Protein AF-A0AAD7R5P3-F1 (afdb_monomer)

InterPro domains:
  IPR003006 Immunoglobulin/major histoc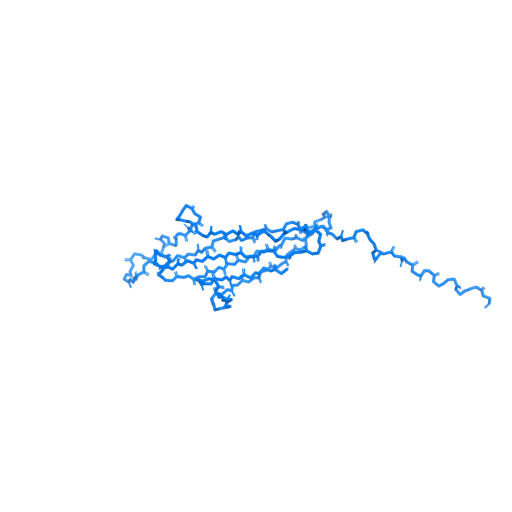ompatibility complex, conserved site [PS00290] (43-49)
  IPR003597 Immunoglobulin C1-set [PF07654] (2-52)
  IPR003597 Immunoglobulin C1-set [SM00407] (2-55)
  IPR007110 Immunoglobulin-like domain [PS50835] (1-57)
  IPR013783 Immunoglobulin-like fold [G3DSA:2.60.40.10] (1-78)
  IPR036179 Immunoglobulin-like domain superfamily [SSF48726] (2-59)
  IPR050208 Antigen-presenting and immune regulatory MHC class I-related [PTHR16675] (1-83)

Sequence (104 aa):
MVTWQKKGEDHYNDVEQETVPNEDRTFQTTSRLTVKDWQTEDYTCIVEHKSLEEDIVKRVIEQEIRRNQDIETRGPSMGVIIGCVSLIKPVEGDVTPHISHLGL

Organism: NCBI:txid143900

Solvent-accessible surface area (backbone atoms only — not comparable to full-atom values): 6623 Å² total; per-residue (Å²): 89,79,46,38,23,50,75,85,38,87,47,72,78,60,57,50,77,48,75,46,81,45,96,86,62,30,36,42,36,41,39,34,43,57,40,60,65,61,93,85,48,54,42,34,39,39,39,46,53,96,90,50,96,64,69,50,76,44,70,71,50,78,91,57,48,46,62,66,83,84,68,96,71,88,74,79,68,51,33,39,36,66,50,61,73,48,83,44,72,69,74,92,76,85,76,74,79,80,75,74,78,86,81,130

Foldseek 3Di:
DKFKDKVNHTDDPQKDKDWDADPVRWIKIWIKHKDQPVVVIKMWIWADDPPDPDIDIGTDDPVQWDWPPPDPDDDGTITMRTTDIDTDHDPPPPPPPPPPPPDD

Radius of gyration: 19.26 Å; Cα contacts (8 Å, |Δi|>4): 177; chains: 1; bounding box: 31×21×77 Å

Structure (mmCIF, N/CA/C/O backbone):
data_AF-A0AAD7R5P3-F1
#
_entry.id   AF-A0AAD7R5P3-F1
#
loop_
_atom_site.group_PDB
_atom_site.id
_atom_site.type_symbol
_atom_site.label_atom_id
_atom_site.label_alt_id
_atom_site.label_comp_id
_atom_site.label_asym_id
_atom_site.label_entity_id
_atom_site.label_seq_id
_atom_site.pdbx_PDB_ins_code
_atom_site.Cartn_x
_atom_site.Cartn_y
_atom_site.Cartn_z
_atom_site.occupancy
_atom_site.B_iso_or_equiv
_atom_site.auth_seq_id
_atom_site.auth_comp_id
_atom_site.auth_asym_id
_atom_site.auth_atom_id
_atom_site.pdbx_PDB_model_num
ATOM 1 N N . MET A 1 1 ? -2.255 1.551 -10.655 1.00 83.62 1 MET A N 1
ATOM 2 C CA . MET A 1 1 ? -2.414 2.570 -9.609 1.00 83.62 1 MET A CA 1
ATOM 3 C C . MET A 1 1 ? -2.466 1.858 -8.272 1.00 83.62 1 MET A C 1
ATOM 5 O O . MET A 1 1 ? -2.949 0.735 -8.235 1.00 83.62 1 MET A O 1
ATOM 9 N N . VAL A 1 2 ? -1.907 2.453 -7.218 1.00 88.19 2 VAL A N 1
ATOM 10 C CA . VAL A 1 2 ? -2.062 1.946 -5.849 1.00 88.19 2 VAL A CA 1
ATOM 11 C C . VAL A 1 2 ? -2.782 3.030 -5.063 1.00 88.19 2 VAL A C 1
ATOM 13 O O . VAL A 1 2 ? -2.296 4.158 -5.003 1.00 88.19 2 VAL A O 1
ATOM 16 N N . THR A 1 3 ? -3.938 2.693 -4.506 1.00 91.12 3 THR A N 1
ATOM 17 C CA . THR A 1 3 ? -4.826 3.625 -3.805 1.00 91.12 3 THR A CA 1
ATOM 18 C C . THR A 1 3 ? -5.114 3.085 -2.416 1.00 91.12 3 THR A C 1
ATOM 20 O O . THR A 1 3 ? -5.212 1.875 -2.221 1.00 91.12 3 THR A O 1
ATOM 23 N N . TRP A 1 4 ? -5.254 3.975 -1.440 1.00 91.94 4 TRP A N 1
ATOM 24 C CA . TRP A 1 4 ? -5.731 3.614 -0.1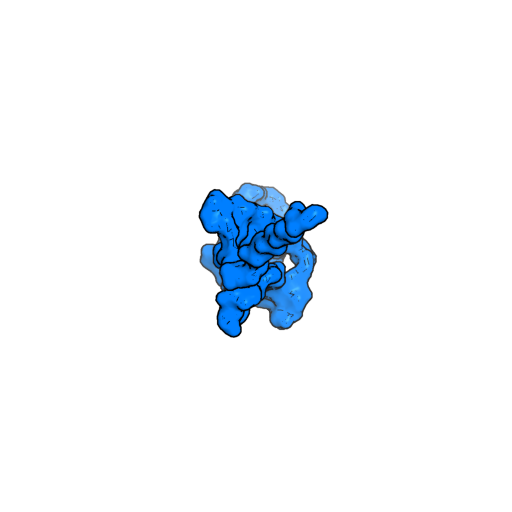12 1.00 91.94 4 TRP A CA 1
ATOM 25 C C . TRP A 1 4 ? -7.176 4.049 0.046 1.00 91.94 4 TRP A C 1
ATOM 27 O O . TRP A 1 4 ? -7.563 5.110 -0.427 1.00 91.94 4 TRP A O 1
ATOM 37 N N . GLN A 1 5 ? -7.953 3.250 0.757 1.00 93.50 5 GLN A N 1
ATOM 38 C CA . GLN A 1 5 ? -9.287 3.588 1.204 1.00 93.50 5 GLN A CA 1
ATOM 39 C C . GLN A 1 5 ? -9.350 3.542 2.719 1.00 93.50 5 GLN A C 1
ATOM 41 O O . GLN A 1 5 ? -8.781 2.647 3.348 1.00 93.50 5 GLN A O 1
ATOM 46 N N . LYS A 1 6 ? -10.079 4.492 3.294 1.00 91.69 6 LYS A N 1
ATOM 47 C CA . LYS A 1 6 ? -10.464 4.523 4.699 1.00 91.69 6 LYS A CA 1
ATOM 48 C C . LYS A 1 6 ? -11.979 4.365 4.764 1.00 91.69 6 LYS A C 1
ATOM 50 O O . LYS A 1 6 ? -12.701 5.211 4.254 1.00 91.69 6 LYS A O 1
ATOM 55 N N . LYS A 1 7 ? -12.469 3.287 5.381 1.00 91.94 7 LYS A N 1
ATOM 56 C CA . LYS A 1 7 ? -13.907 2.957 5.461 1.00 91.94 7 LYS A CA 1
ATOM 57 C C . LYS A 1 7 ? -14.601 2.918 4.084 1.00 91.94 7 LYS A C 1
ATOM 59 O O . LYS A 1 7 ? -15.770 3.271 3.972 1.00 91.94 7 LYS A O 1
ATOM 64 N N . GLY A 1 8 ? -13.879 2.478 3.051 1.00 92.19 8 GLY A N 1
ATOM 65 C CA . GLY A 1 8 ? -14.377 2.373 1.672 1.00 92.19 8 GLY A CA 1
ATOM 66 C C . GLY A 1 8 ? -14.331 3.669 0.855 1.00 92.19 8 GLY A C 1
ATOM 67 O O . GLY A 1 8 ? -14.723 3.653 -0.306 1.00 92.19 8 GLY A O 1
ATOM 68 N N . GLU A 1 9 ? -13.849 4.774 1.427 1.00 94.69 9 GLU A N 1
ATOM 69 C CA . GLU A 1 9 ? -13.648 6.039 0.714 1.00 94.69 9 GLU A CA 1
ATOM 70 C C . GLU A 1 9 ? -12.167 6.259 0.411 1.00 94.69 9 GLU A C 1
ATOM 72 O O . GLU A 1 9 ? -11.314 5.962 1.250 1.00 94.69 9 GLU A O 1
ATOM 77 N N . ASP A 1 10 ? -11.859 6.807 -0.764 1.00 93.88 10 ASP A N 1
ATOM 78 C CA . ASP A 1 10 ? -10.484 7.083 -1.180 1.00 93.88 10 ASP A CA 1
ATOM 79 C C . ASP A 1 10 ? -9.749 7.995 -0.186 1.00 93.88 10 ASP A C 1
ATOM 81 O O . ASP A 1 10 ? -10.265 8.996 0.318 1.00 93.88 10 ASP A O 1
ATOM 85 N N . HIS A 1 11 ? -8.503 7.631 0.095 1.00 91.31 11 HIS A N 1
ATOM 86 C CA . HIS A 1 11 ? -7.660 8.234 1.109 1.00 91.31 11 HIS A CA 1
ATOM 87 C C . HIS A 1 11 ? -6.265 8.512 0.552 1.00 91.31 11 HIS A C 1
ATOM 89 O O . HIS A 1 11 ? -5.555 7.608 0.117 1.00 91.31 11 HIS A O 1
ATOM 95 N N . TYR A 1 12 ? -5.857 9.778 0.618 1.00 89.81 12 TYR A N 1
ATOM 96 C CA . TYR A 1 12 ? -4.576 10.243 0.075 1.00 89.81 12 TYR A CA 1
ATOM 97 C C . TYR A 1 12 ? -3.646 10.835 1.139 1.00 89.81 12 TYR A C 1
ATOM 99 O O . TYR A 1 12 ? -2.469 11.064 0.871 1.00 89.81 12 TYR A O 1
ATOM 107 N N . ASN A 1 13 ? -4.164 11.113 2.337 1.00 89.50 13 ASN A N 1
ATOM 108 C CA . ASN A 1 13 ? -3.377 11.731 3.399 1.00 89.50 13 ASN A CA 1
ATOM 109 C C . ASN A 1 13 ? -2.384 10.723 3.974 1.00 89.50 13 ASN A C 1
ATOM 111 O O . ASN A 1 13 ? -2.711 9.550 4.120 1.00 89.50 13 ASN A O 1
ATOM 115 N N . ASP A 1 14 ? -1.188 11.198 4.321 1.00 88.69 14 ASP A N 1
ATOM 116 C CA . ASP A 1 14 ? -0.151 10.384 4.968 1.00 88.69 14 ASP A CA 1
ATOM 117 C C . ASP A 1 14 ? 0.248 9.125 4.162 1.00 88.69 14 ASP A C 1
ATOM 119 O O . ASP A 1 14 ? 0.740 8.141 4.726 1.00 88.69 14 ASP A O 1
ATOM 123 N N . VAL A 1 15 ? 0.0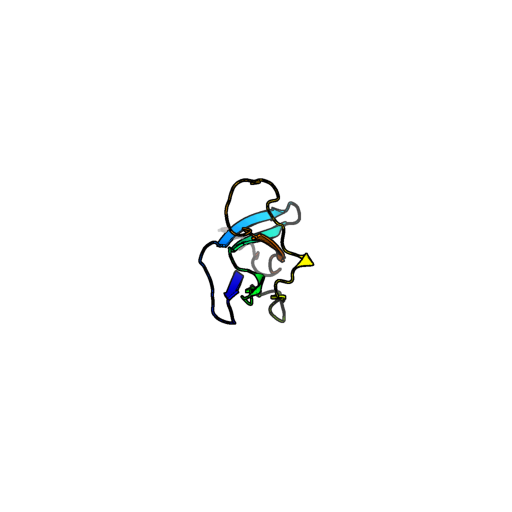39 9.172 2.838 1.00 88.94 15 VAL A N 1
ATOM 124 C CA . VAL A 1 15 ? 0.452 8.154 1.867 1.00 88.94 15 VAL A CA 1
ATOM 125 C C . VAL A 1 15 ? 1.739 8.596 1.175 1.00 88.94 15 VAL A C 1
ATOM 127 O O . VAL A 1 15 ? 1.797 9.646 0.539 1.00 88.94 15 VAL A O 1
ATOM 130 N N . GLU A 1 16 ? 2.756 7.746 1.236 1.00 89.00 16 GLU A N 1
ATOM 131 C CA . GLU A 1 16 ? 3.995 7.870 0.473 1.00 89.00 16 GLU A CA 1
ATOM 132 C C . GLU A 1 16 ? 4.086 6.725 -0.533 1.00 89.00 16 GLU A C 1
ATOM 134 O O . GLU A 1 16 ? 3.859 5.564 -0.182 1.00 89.00 16 GLU A O 1
ATOM 139 N N . GLN A 1 17 ? 4.436 7.026 -1.784 1.00 87.12 17 GLN A N 1
ATOM 140 C CA . GLN A 1 17 ? 4.542 6.018 -2.833 1.00 87.12 17 GLN A CA 1
ATOM 141 C C . GLN A 1 17 ? 5.825 6.172 -3.643 1.00 87.12 17 GLN A C 1
ATOM 143 O O . GLN A 1 17 ? 6.169 7.260 -4.096 1.00 87.12 17 GLN A O 1
ATOM 148 N N . GLU A 1 18 ? 6.489 5.049 -3.883 1.00 85.56 18 GLU A N 1
ATOM 149 C CA . GLU A 1 18 ? 7.699 4.949 -4.692 1.00 85.56 18 GLU A CA 1
ATOM 150 C C . GLU A 1 18 ? 7.507 3.876 -5.766 1.00 85.56 18 GLU A C 1
ATOM 152 O O . GLU A 1 18 ? 6.869 2.855 -5.519 1.00 85.56 18 GLU A O 1
ATOM 157 N N . THR A 1 19 ? 8.032 4.093 -6.973 1.00 84.06 19 THR A N 1
ATOM 158 C CA . THR A 1 19 ? 8.074 3.066 -8.025 1.00 84.06 19 THR A CA 1
ATOM 159 C C . THR A 1 19 ? 9.490 2.922 -8.549 1.00 84.06 19 THR A C 1
ATOM 161 O O . THR A 1 19 ? 10.080 3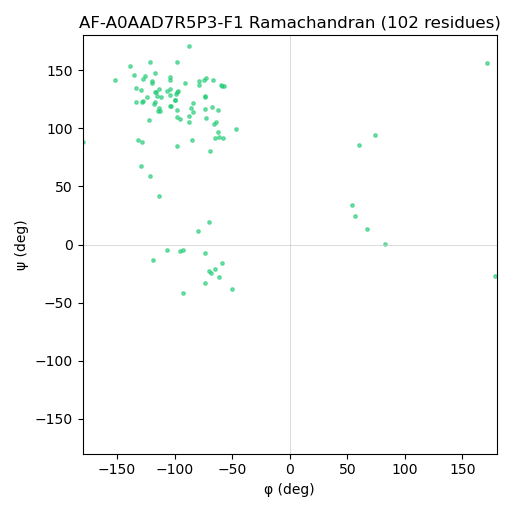.892 -9.018 1.00 84.06 19 THR A O 1
ATOM 164 N N . VAL A 1 20 ? 10.014 1.703 -8.484 1.00 85.19 20 VAL A N 1
ATOM 165 C CA . VAL A 1 20 ? 11.376 1.349 -8.878 1.00 85.19 20 VAL A CA 1
ATOM 166 C C . VAL A 1 20 ? 11.314 0.359 -10.047 1.00 85.19 20 VAL A C 1
ATOM 168 O O . VAL A 1 20 ? 10.550 -0.607 -9.978 1.00 85.19 20 VAL A O 1
ATOM 171 N N . PRO A 1 21 ? 12.067 0.579 -11.138 1.00 84.38 21 PRO A N 1
ATOM 172 C CA . PRO A 1 21 ? 12.188 -0.400 -12.213 1.00 84.38 21 PRO A CA 1
ATOM 173 C C . PRO A 1 21 ? 13.087 -1.573 -11.794 1.00 84.38 21 PRO A C 1
ATOM 175 O O . PRO A 1 21 ? 14.120 -1.374 -11.157 1.00 84.38 21 PRO A O 1
ATOM 178 N N . ASN A 1 22 ? 12.724 -2.784 -12.206 1.00 82.06 22 ASN A N 1
ATOM 179 C CA . ASN A 1 22 ? 13.518 -3.998 -12.023 1.00 82.06 22 ASN A CA 1
ATOM 180 C C . ASN A 1 22 ? 14.322 -4.326 -13.296 1.00 82.06 22 ASN A C 1
ATOM 182 O O . ASN A 1 22 ? 13.945 -3.944 -14.408 1.00 82.06 22 ASN A O 1
ATOM 186 N N . GLU A 1 23 ? 15.415 -5.085 -13.156 1.00 87.62 23 GLU A N 1
ATOM 187 C CA . GLU A 1 23 ? 16.262 -5.505 -14.292 1.00 87.62 23 GLU A CA 1
ATOM 188 C C . GLU A 1 23 ? 15.510 -6.374 -15.315 1.00 87.62 23 GLU A C 1
ATOM 190 O O . GLU A 1 23 ? 15.808 -6.348 -16.509 1.00 87.62 23 GLU A O 1
ATOM 195 N N . ASP A 1 24 ? 14.487 -7.102 -14.867 1.00 84.88 24 ASP A N 1
ATOM 196 C CA . ASP A 1 24 ? 13.640 -7.968 -15.692 1.00 84.88 24 ASP A CA 1
ATOM 197 C C . ASP A 1 24 ? 12.559 -7.209 -16.488 1.00 84.88 24 ASP A C 1
ATOM 199 O O . ASP A 1 24 ? 11.666 -7.824 -17.075 1.00 84.88 24 ASP A O 1
ATOM 203 N N . ARG A 1 25 ? 12.657 -5.871 -16.538 1.00 78.69 25 ARG A N 1
ATOM 204 C CA . ARG A 1 25 ? 11.708 -4.944 -17.178 1.00 78.69 25 ARG A CA 1
ATOM 205 C C . ARG A 1 25 ? 10.339 -4.872 -16.502 1.00 78.69 25 ARG A C 1
ATOM 207 O O . ARG A 1 25 ? 9.414 -4.318 -17.095 1.00 78.69 25 ARG A O 1
ATOM 214 N N . THR A 1 26 ? 10.188 -5.398 -15.290 1.00 79.56 26 THR A N 1
ATOM 215 C CA . THR A 1 26 ? 9.009 -5.134 -14.455 1.00 79.56 26 THR A CA 1
ATOM 216 C C . THR A 1 26 ? 9.195 -3.871 -13.615 1.00 79.56 26 THR A C 1
ATOM 218 O O . THR A 1 26 ? 10.283 -3.295 -13.555 1.00 79.56 26 THR A O 1
ATOM 221 N N . PHE A 1 27 ? 8.124 -3.425 -12.962 1.00 79.31 27 PHE A N 1
ATOM 222 C CA . PHE A 1 27 ? 8.179 -2.363 -11.959 1.00 79.31 27 PHE A CA 1
ATOM 223 C C . PHE A 1 27 ? 7.754 -2.900 -10.601 1.00 79.31 27 PHE A C 1
ATOM 225 O O . PHE A 1 27 ? 6.870 -3.755 -10.519 1.00 79.31 27 PHE A O 1
ATOM 232 N N . GLN A 1 28 ? 8.350 -2.342 -9.554 1.00 77.69 28 GLN A N 1
ATOM 233 C CA . GLN A 1 28 ? 7.922 -2.490 -8.176 1.00 77.69 28 GLN A CA 1
ATOM 234 C C . GLN A 1 28 ? 7.408 -1.145 -7.669 1.00 77.69 28 GLN A C 1
ATOM 236 O O . GLN A 1 28 ? 8.176 -0.199 -7.514 1.00 77.69 28 GLN A O 1
ATOM 241 N N . THR A 1 29 ? 6.117 -1.068 -7.358 1.00 81.69 29 THR A N 1
ATOM 242 C CA . THR A 1 29 ? 5.542 0.064 -6.619 1.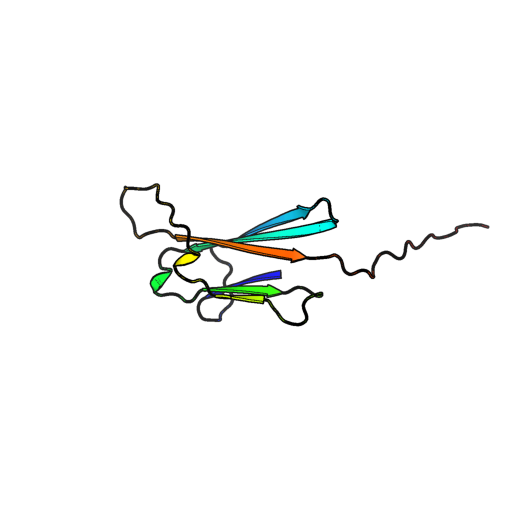00 81.69 29 THR A CA 1
ATOM 243 C C . THR A 1 29 ? 5.432 -0.297 -5.143 1.00 81.69 29 THR A C 1
ATOM 245 O O . THR A 1 29 ? 4.934 -1.369 -4.823 1.00 81.69 29 THR A O 1
ATOM 248 N N . THR A 1 30 ? 5.885 0.586 -4.255 1.00 84.50 30 THR A N 1
ATOM 249 C CA . THR A 1 30 ? 5.726 0.482 -2.801 1.00 84.50 30 THR A CA 1
ATOM 250 C C . THR A 1 30 ? 4.884 1.655 -2.322 1.00 84.50 30 THR A C 1
ATOM 252 O O . THR A 1 30 ? 5.272 2.798 -2.535 1.00 84.50 30 THR A O 1
ATOM 255 N N . SER A 1 31 ? 3.756 1.383 -1.663 1.00 86.50 31 SER A N 1
ATOM 256 C CA . SER A 1 31 ? 2.916 2.410 -1.028 1.00 86.50 31 SER A CA 1
ATOM 257 C C . SER A 1 31 ? 2.876 2.216 0.490 1.00 86.50 31 SER A C 1
ATOM 259 O O . SER A 1 31 ? 2.689 1.091 0.968 1.00 86.50 31 SER A O 1
ATOM 261 N N . ARG A 1 32 ? 3.096 3.290 1.252 1.00 86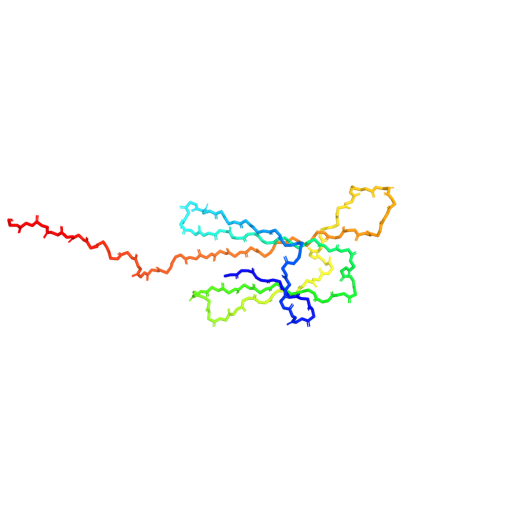.25 32 ARG A N 1
ATOM 262 C CA . ARG A 1 32 ? 3.167 3.303 2.720 1.00 86.25 32 ARG A CA 1
ATOM 263 C C . ARG A 1 32 ? 2.160 4.305 3.254 1.00 86.25 32 ARG A C 1
ATOM 265 O O . ARG A 1 32 ? 2.187 5.463 2.861 1.00 86.25 32 ARG A O 1
ATOM 272 N N . LEU A 1 33 ? 1.314 3.851 4.169 1.00 86.44 33 LEU A N 1
ATOM 273 C CA . LEU A 1 33 ? 0.333 4.684 4.851 1.00 86.44 33 LEU A CA 1
ATOM 274 C C . LEU A 1 33 ? 0.721 4.804 6.330 1.00 86.44 33 LEU A C 1
ATOM 276 O O . LEU A 1 33 ? 0.927 3.794 7.012 1.00 86.44 33 LEU A O 1
ATOM 280 N N . THR A 1 34 ? 0.820 6.037 6.823 1.00 85.00 34 THR A N 1
ATOM 281 C CA . THR A 1 34 ? 1.107 6.326 8.235 1.00 85.00 34 THR A CA 1
ATOM 282 C C . THR A 1 34 ? -0.179 6.673 8.974 1.00 85.00 34 THR A C 1
ATOM 284 O O . THR A 1 34 ? -0.889 7.595 8.595 1.00 85.00 34 THR A O 1
ATOM 287 N N . VAL A 1 35 ? -0.483 5.955 10.059 1.00 77.88 35 VAL A N 1
ATOM 288 C CA . VAL A 1 35 ? -1.751 6.107 10.796 1.00 77.88 35 VAL A CA 1
ATOM 289 C C . VAL A 1 35 ? -1.536 6.144 12.306 1.00 77.88 35 VAL A C 1
ATOM 291 O O . VAL A 1 35 ? -0.652 5.477 12.847 1.00 77.88 35 VAL A O 1
ATOM 294 N N . LYS A 1 36 ? -2.367 6.929 13.004 1.00 74.50 36 LYS A N 1
ATOM 295 C CA . LYS A 1 36 ? -2.326 7.064 14.474 1.00 74.50 36 LYS A CA 1
ATOM 296 C C . LYS A 1 36 ? -3.267 6.086 15.183 1.00 74.50 36 LYS A C 1
ATOM 298 O O . LYS A 1 36 ? -2.873 5.455 16.154 1.00 74.50 36 LYS A O 1
ATOM 303 N N . ASP A 1 37 ? -4.475 5.909 14.644 1.00 74.31 37 ASP A N 1
ATOM 304 C CA . ASP A 1 37 ? -5.569 5.151 15.267 1.00 74.31 37 ASP A CA 1
ATOM 305 C C . ASP A 1 37 ? -6.037 3.995 14.368 1.00 74.31 37 ASP A C 1
ATOM 307 O O . ASP A 1 37 ? -7.185 3.920 13.944 1.00 74.31 37 ASP A O 1
ATOM 311 N N . TRP A 1 38 ? -5.128 3.081 14.027 1.00 74.94 38 TRP A N 1
ATOM 312 C CA . TRP A 1 38 ? -5.421 1.999 13.076 1.00 74.94 38 TRP A CA 1
ATOM 313 C C . TRP A 1 38 ? -6.420 0.954 13.599 1.00 74.94 38 TRP A C 1
ATOM 315 O O . TRP A 1 38 ? -7.078 0.295 12.808 1.00 74.94 38 TRP A O 1
ATOM 325 N N . GLN A 1 39 ? -6.545 0.784 14.921 1.00 75.50 39 GLN A N 1
ATOM 326 C CA . GLN A 1 39 ? -7.379 -0.267 15.531 1.00 75.50 39 GLN A CA 1
ATOM 327 C C . GLN A 1 39 ? -8.884 -0.027 15.357 1.00 75.50 39 GLN A C 1
ATOM 329 O O . GLN A 1 39 ? -9.678 -0.958 15.462 1.00 75.50 39 GLN A O 1
ATOM 334 N N . THR A 1 40 ? -9.283 1.225 15.138 1.00 78.19 40 THR A N 1
ATOM 335 C CA . THR A 1 40 ? -10.688 1.641 15.024 1.00 78.19 40 THR A CA 1
ATOM 336 C C . THR A 1 40 ? -11.088 1.965 13.590 1.00 78.19 40 THR A C 1
ATOM 338 O O . THR A 1 40 ? -12.254 2.262 13.325 1.00 78.19 40 THR A O 1
ATOM 341 N N . GLU A 1 41 ? -10.131 1.927 12.668 1.00 83.38 41 GLU A N 1
ATOM 342 C CA . GLU A 1 41 ? -10.292 2.376 11.298 1.00 83.38 41 GLU A CA 1
ATOM 343 C C . GLU A 1 41 ? -10.044 1.225 10.329 1.00 83.38 41 GLU A C 1
ATOM 345 O O . GLU A 1 41 ? -9.136 0.417 10.499 1.00 83.38 41 GLU A O 1
ATOM 350 N N . ASP A 1 42 ? -10.877 1.156 9.296 1.00 87.50 42 ASP A N 1
ATOM 351 C CA . ASP A 1 42 ? -10.761 0.150 8.251 1.00 87.50 42 ASP A CA 1
ATOM 352 C C . ASP A 1 42 ? -9.970 0.726 7.084 1.00 87.50 42 ASP A C 1
ATOM 354 O O . ASP A 1 42 ? -10.473 1.594 6.367 1.00 87.50 42 ASP A O 1
ATOM 358 N N . TYR A 1 43 ? -8.736 0.259 6.916 1.00 89.06 43 TYR A N 1
ATOM 359 C CA . TYR A 1 43 ? -7.883 0.650 5.805 1.00 89.06 43 TYR A CA 1
ATOM 360 C C . TYR A 1 43 ? -7.762 -0.482 4.795 1.00 89.06 43 TYR A C 1
ATOM 362 O O . TYR A 1 43 ? -7.470 -1.627 5.143 1.00 89.06 43 TYR A O 1
ATOM 370 N N . THR A 1 44 ? -7.947 -0.139 3.526 1.00 90.69 44 THR A N 1
ATOM 371 C CA . THR A 1 44 ? -7.820 -1.067 2.405 1.00 90.69 44 THR A CA 1
ATOM 372 C C . THR A 1 44 ? -6.897 -0.466 1.360 1.00 90.69 44 THR A C 1
ATOM 374 O O . THR A 1 44 ? -7.024 0.699 1.015 1.00 90.69 44 THR A O 1
ATOM 377 N N . CYS A 1 45 ? -5.953 -1.250 0.869 1.00 90.12 45 CYS A N 1
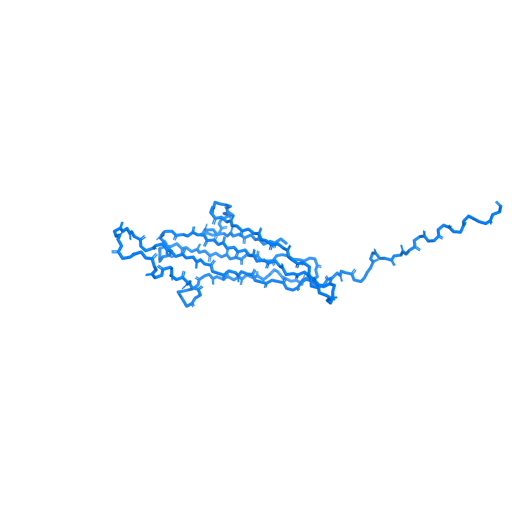ATOM 378 C CA . CYS A 1 45 ? -5.125 -0.909 -0.272 1.00 90.12 45 CYS A CA 1
ATOM 379 C C . CYS A 1 45 ? -5.702 -1.579 -1.519 1.00 90.12 45 CYS A C 1
ATOM 381 O O . CYS A 1 45 ? -5.982 -2.778 -1.503 1.00 90.12 45 CYS A O 1
ATOM 383 N N . ILE A 1 46 ? -5.869 -0.814 -2.590 1.00 91.06 46 ILE A N 1
ATOM 384 C CA . ILE A 1 46 ? -6.363 -1.279 -3.883 1.00 91.06 46 ILE A CA 1
ATOM 385 C C . ILE A 1 46 ? -5.239 -1.121 -4.896 1.00 91.06 46 ILE A C 1
ATOM 387 O O . ILE A 1 46 ? -4.645 -0.047 -5.017 1.00 91.06 46 ILE A O 1
ATOM 391 N N . VAL A 1 47 ? -4.938 -2.196 -5.616 1.00 88.00 47 VAL A N 1
ATOM 392 C CA . VAL A 1 47 ? -3.981 -2.190 -6.718 1.00 88.00 47 VAL A CA 1
ATOM 393 C C . VAL A 1 47 ? -4.717 -2.467 -8.016 1.00 88.00 47 VAL A C 1
ATOM 395 O O . VAL A 1 47 ? -5.184 -3.578 -8.260 1.00 88.00 47 VAL A O 1
ATOM 398 N N . GLU A 1 48 ? -4.707 -1.467 -8.882 1.00 87.38 48 GLU A N 1
ATOM 399 C CA . GLU A 1 48 ? -5.239 -1.541 -10.236 1.00 87.38 48 GLU A CA 1
ATOM 400 C C . GLU A 1 48 ? -4.082 -1.643 -11.230 1.00 87.38 48 GLU A C 1
ATOM 402 O O . GLU A 1 48 ? -3.117 -0.869 -11.184 1.00 87.38 48 GLU A O 1
ATOM 407 N N . HIS A 1 49 ? -4.170 -2.546 -12.195 1.00 84.06 49 HIS A N 1
ATOM 408 C CA . HIS A 1 49 ? -3.264 -2.543 -13.335 1.00 84.06 49 HIS A CA 1
ATOM 409 C C . HIS A 1 49 ? -3.950 -3.161 -14.546 1.00 84.06 49 HIS A C 1
ATOM 411 O O . HIS A 1 49 ? -4.629 -4.169 -14.424 1.00 84.06 49 HIS A O 1
ATOM 417 N N . LYS A 1 50 ? -3.707 -2.612 -15.740 1.00 82.38 50 LYS A N 1
ATOM 418 C CA . LYS A 1 50 ? -4.340 -3.065 -16.991 1.00 82.38 50 LYS A CA 1
ATOM 419 C C . LYS A 1 50 ? -4.093 -4.536 -17.356 1.00 82.38 50 LYS A C 1
ATOM 421 O O . LYS A 1 50 ? -4.743 -5.049 -18.254 1.00 82.38 50 LYS A O 1
ATOM 426 N N . SER A 1 51 ? -3.104 -5.182 -16.737 1.00 80.56 51 SER A N 1
ATOM 427 C CA . SER A 1 51 ? -2.824 -6.610 -16.936 1.00 80.56 51 SER A CA 1
ATOM 428 C C . SER A 1 51 ? -3.523 -7.518 -15.925 1.00 80.56 51 SER A C 1
ATOM 430 O O . SER A 1 51 ? -3.325 -8.727 -15.992 1.00 80.56 51 SER A O 1
ATOM 432 N N . LEU A 1 52 ? -4.215 -6.954 -14.936 1.00 81.25 52 LEU A N 1
ATOM 433 C CA . LEU A 1 52 ? -5.003 -7.706 -13.971 1.00 81.25 52 LEU A CA 1
ATOM 434 C C . LEU A 1 52 ? -6.428 -7.838 -14.512 1.00 81.25 52 LEU A C 1
ATOM 436 O O . LEU A 1 52 ? -6.958 -6.896 -15.096 1.00 81.25 52 LEU A O 1
ATOM 440 N N . GLU A 1 53 ? -7.022 -9.016 -14.341 1.00 89.62 53 GLU A N 1
ATOM 441 C CA . GLU A 1 53 ? -8.434 -9.250 -14.671 1.00 89.62 53 GLU A CA 1
ATOM 442 C C . GLU A 1 53 ? -9.358 -8.579 -13.644 1.00 89.62 53 GLU A C 1
ATOM 444 O O . GLU A 1 53 ? -10.408 -8.054 -14.000 1.00 89.62 53 GLU A O 1
ATOM 449 N N . GLU A 1 54 ? -8.913 -8.532 -12.386 1.00 90.12 54 GLU A N 1
ATOM 450 C CA . GLU A 1 54 ? -9.582 -7.876 -11.266 1.00 90.12 54 GLU A CA 1
ATOM 451 C C . GLU A 1 54 ? -8.555 -7.146 -10.391 1.00 90.12 54 GLU A C 1
ATOM 453 O O . GLU A 1 54 ? -7.382 -7.534 -10.323 1.00 90.12 54 GLU A O 1
ATOM 458 N N . ASP A 1 55 ? -9.002 -6.108 -9.690 1.00 90.50 55 ASP A N 1
ATOM 459 C CA . ASP A 1 55 ? -8.155 -5.345 -8.778 1.00 90.50 55 ASP A CA 1
ATOM 460 C C . ASP A 1 55 ? -7.716 -6.192 -7.583 1.00 90.50 55 ASP A C 1
ATOM 462 O O . ASP A 1 55 ? -8.488 -6.963 -7.006 1.00 90.50 55 ASP A O 1
ATOM 466 N N . ILE A 1 56 ? -6.470 -6.008 -7.148 1.00 87.62 56 ILE A N 1
ATOM 467 C CA . ILE A 1 56 ? -6.000 -6.652 -5.922 1.00 87.62 56 ILE A CA 1
ATOM 468 C C . ILE A 1 56 ? -6.413 -5.775 -4.746 1.00 87.62 56 ILE A C 1
ATOM 470 O O . ILE A 1 56 ? -5.908 -4.665 -4.571 1.00 87.62 56 ILE A O 1
ATOM 474 N N . VAL A 1 57 ? -7.300 -6.306 -3.911 1.00 90.56 57 VAL A N 1
ATOM 475 C CA . VAL A 1 57 ? -7.797 -5.636 -2.710 1.00 90.56 57 VAL A CA 1
ATOM 476 C C . VAL A 1 57 ? -7.137 -6.244 -1.481 1.00 90.56 57 VAL A C 1
ATOM 478 O O . VAL A 1 57 ? -7.286 -7.432 -1.192 1.00 90.56 57 VAL A O 1
ATOM 481 N N . LYS A 1 58 ? -6.406 -5.421 -0.732 1.00 87.94 58 LYS A N 1
ATOM 482 C CA . LYS A 1 58 ? -5.678 -5.835 0.464 1.00 87.94 58 LYS A CA 1
ATOM 483 C C . LYS A 1 58 ? -6.128 -5.035 1.679 1.00 87.94 58 LYS A C 1
ATOM 485 O O . LYS A 1 58 ? -5.783 -3.865 1.829 1.00 87.94 58 LYS A O 1
ATOM 490 N N . ARG A 1 59 ? -6.877 -5.678 2.574 1.00 87.94 59 ARG A N 1
ATOM 491 C CA . ARG A 1 59 ? -7.289 -5.080 3.848 1.00 87.94 59 ARG A CA 1
ATOM 492 C C . ARG A 1 59 ? -6.151 -5.124 4.861 1.00 87.94 59 ARG A C 1
ATOM 494 O O . ARG A 1 59 ? -5.497 -6.153 5.004 1.00 87.94 59 ARG A O 1
ATOM 501 N N . VAL A 1 60 ? -5.957 -4.036 5.595 1.00 83.69 60 VAL A N 1
ATOM 502 C CA . VAL A 1 60 ? -4.949 -3.960 6.655 1.00 83.69 60 VAL A CA 1
ATOM 503 C C . VAL A 1 60 ? -5.414 -4.757 7.865 1.00 83.69 60 VAL A C 1
ATOM 505 O O . VAL A 1 60 ? -6.500 -4.532 8.397 1.00 83.69 60 VAL A O 1
ATOM 508 N N . ILE A 1 61 ? -4.562 -5.670 8.323 1.00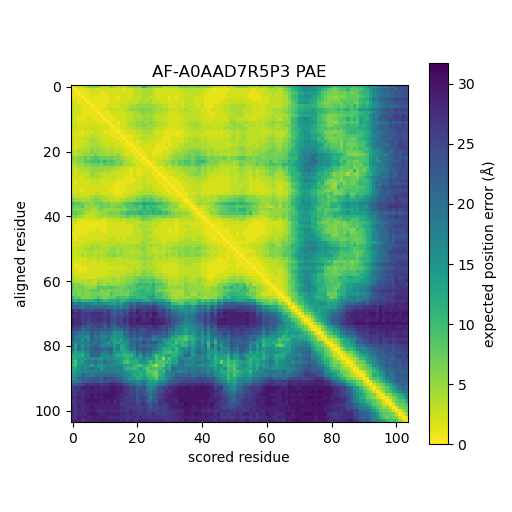 80.62 61 ILE A N 1
ATOM 509 C CA . ILE A 1 61 ? -4.749 -6.430 9.562 1.00 80.62 61 ILE A CA 1
ATOM 510 C C . ILE A 1 61 ? -3.569 -6.195 10.504 1.00 80.62 61 ILE A C 1
ATOM 512 O O . ILE A 1 61 ? -2.469 -5.874 10.061 1.00 80.62 61 ILE A O 1
ATOM 516 N N . GLU A 1 62 ? -3.776 -6.405 11.807 1.00 74.00 62 GLU A N 1
ATOM 517 C CA . GLU A 1 62 ? -2.770 -6.152 12.854 1.00 74.00 62 GLU A CA 1
ATOM 518 C C . GLU A 1 62 ? -1.397 -6.778 12.553 1.00 74.00 62 GLU A C 1
ATOM 520 O O . GLU A 1 62 ? -0.362 -6.159 12.791 1.00 74.00 62 GLU A O 1
ATOM 525 N N . GLN A 1 63 ? -1.381 -7.983 11.979 1.00 71.69 63 GLN A N 1
ATOM 526 C CA . GLN A 1 63 ? -0.155 -8.719 11.655 1.00 71.69 63 GLN A CA 1
ATOM 527 C C . GLN A 1 63 ? 0.717 -8.033 10.590 1.00 71.69 63 GLN A C 1
ATOM 529 O O . GLN A 1 63 ? 1.914 -8.304 10.510 1.00 71.69 63 GLN A O 1
ATOM 534 N N . GLU A 1 64 ? 0.142 -7.144 9.780 1.00 70.81 64 GLU A N 1
ATOM 535 C CA . GLU A 1 64 ? 0.839 -6.431 8.705 1.00 70.81 64 GLU A CA 1
ATOM 536 C C . GLU A 1 64 ? 1.334 -5.041 9.130 1.00 70.81 64 GLU A C 1
ATOM 538 O O . GLU A 1 64 ? 2.055 -4.368 8.387 1.00 70.81 64 GLU A O 1
ATOM 543 N N . ILE A 1 65 ? 0.983 -4.610 10.343 1.00 70.25 65 ILE A N 1
ATOM 544 C CA . ILE A 1 65 ? 1.334 -3.294 10.867 1.00 70.25 65 ILE A CA 1
ATOM 545 C C . ILE A 1 65 ? 2.712 -3.363 11.503 1.00 70.25 65 ILE A C 1
ATOM 547 O O . ILE A 1 65 ? 2.930 -4.030 12.519 1.00 70.25 65 ILE A O 1
ATOM 551 N N . ARG A 1 66 ? 3.657 -2.605 10.945 1.00 69.25 66 ARG A N 1
ATOM 552 C CA . ARG A 1 66 ? 4.951 -2.414 11.592 1.00 69.25 66 ARG A CA 1
ATOM 553 C C . ARG A 1 66 ? 4.841 -1.226 12.539 1.00 69.25 66 ARG A C 1
ATOM 555 O O . ARG A 1 66 ? 4.703 -0.075 12.132 1.00 69.25 66 ARG A O 1
ATOM 562 N N . ARG A 1 67 ? 4.883 -1.514 13.837 1.00 66.19 67 ARG A N 1
ATOM 563 C CA . ARG A 1 67 ? 5.003 -0.485 14.873 1.00 66.19 67 ARG A CA 1
ATOM 564 C C . ARG A 1 67 ? 6.435 0.041 14.855 1.00 66.19 67 ARG A C 1
ATOM 566 O O . ARG A 1 67 ? 7.364 -0.759 14.963 1.00 66.19 67 ARG A O 1
ATOM 573 N N . ASN A 1 68 ? 6.621 1.356 14.766 1.00 54.56 68 ASN A N 1
ATOM 574 C CA . ASN A 1 68 ? 7.895 1.938 15.178 1.00 54.56 68 ASN A CA 1
ATOM 575 C C . ASN A 1 68 ? 8.001 1.704 16.690 1.00 54.56 68 ASN A C 1
ATOM 577 O O . ASN A 1 68 ? 7.292 2.334 17.467 1.00 54.56 68 ASN A O 1
ATOM 581 N N . GLN A 1 69 ? 8.816 0.733 17.104 1.00 52.06 69 GLN A N 1
ATOM 582 C CA . GLN A 1 69 ? 9.102 0.481 18.522 1.00 52.06 69 GLN A CA 1
ATOM 583 C C . GLN A 1 69 ? 10.037 1.544 19.118 1.00 52.06 69 GLN A C 1
ATOM 585 O O . GLN A 1 69 ? 10.249 1.565 20.325 1.00 52.06 69 GLN A O 1
ATOM 590 N N . ASP A 1 70 ? 10.569 2.437 18.286 1.00 45.22 70 ASP A N 1
ATOM 591 C CA . ASP A 1 70 ? 11.496 3.482 18.688 1.00 45.22 70 ASP A CA 1
ATOM 592 C C . ASP A 1 70 ? 10.730 4.798 18.880 1.00 45.22 70 ASP A C 1
ATOM 594 O O . ASP A 1 70 ? 10.535 5.549 17.930 1.00 45.22 70 ASP A O 1
ATOM 598 N N . ILE A 1 71 ? 10.155 4.972 20.074 1.00 46.28 71 ILE A N 1
ATOM 599 C CA . ILE A 1 71 ? 9.910 6.225 20.819 1.00 46.28 71 ILE A CA 1
ATOM 600 C C . ILE A 1 71 ? 9.226 5.780 22.127 1.00 46.28 71 ILE A C 1
ATOM 602 O O . ILE A 1 71 ? 8.004 5.714 22.249 1.00 46.28 71 ILE A O 1
ATOM 606 N N . GLU A 1 72 ? 10.032 5.472 23.145 1.00 44.62 72 GLU A N 1
ATOM 607 C CA . GLU A 1 72 ? 9.584 5.291 24.539 1.00 44.62 72 GLU A CA 1
ATOM 608 C C . GLU A 1 72 ? 9.151 6.619 25.208 1.00 44.62 72 GLU A C 1
ATOM 610 O O . GLU A 1 72 ? 9.072 6.728 26.431 1.00 44.62 7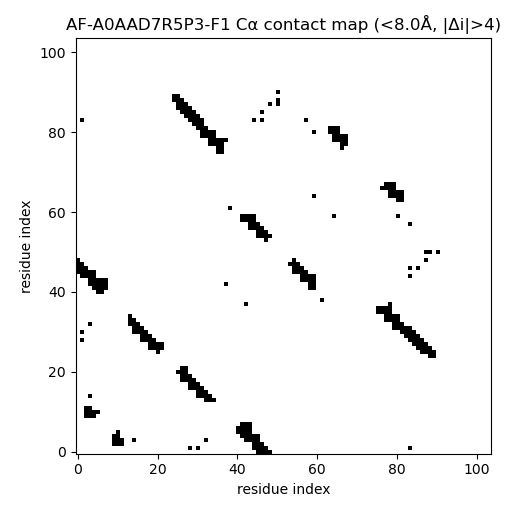2 GLU A O 1
ATOM 615 N N . THR A 1 73 ? 8.842 7.671 24.446 1.00 43.62 73 THR A N 1
ATOM 616 C CA . THR A 1 73 ? 8.485 8.982 25.000 1.00 43.62 73 THR A CA 1
ATOM 617 C C . THR A 1 73 ? 7.165 9.510 24.428 1.00 43.62 73 THR A C 1
ATOM 619 O O . THR A 1 73 ? 7.117 10.299 23.497 1.00 43.62 73 THR A O 1
ATOM 622 N N . ARG A 1 74 ? 6.071 9.127 25.104 1.00 49.78 74 ARG A N 1
ATOM 623 C CA . ARG A 1 74 ? 4.804 9.883 25.242 1.00 49.78 74 ARG A CA 1
ATOM 624 C C . ARG A 1 74 ? 4.044 10.211 23.938 1.00 49.78 74 ARG A C 1
ATOM 626 O O . ARG A 1 74 ? 4.079 11.339 23.460 1.00 49.78 74 ARG A O 1
ATOM 633 N N . GLY A 1 75 ? 3.206 9.287 23.465 1.00 46.19 75 GLY A N 1
ATOM 634 C CA . GLY A 1 75 ? 2.135 9.580 22.496 1.00 46.19 75 GLY A CA 1
ATOM 635 C C . GLY A 1 75 ? 1.465 8.312 21.953 1.00 46.19 75 GLY A C 1
ATOM 636 O O . GLY A 1 75 ? 2.091 7.256 22.023 1.00 46.19 75 GLY A O 1
ATOM 637 N N . PRO A 1 76 ? 0.205 8.371 21.466 1.00 45.09 76 PRO A N 1
ATOM 638 C CA . PRO A 1 76 ? -0.515 7.193 20.988 1.00 45.09 76 PRO A CA 1
ATOM 639 C C . PRO A 1 76 ? 0.267 6.530 19.851 1.00 45.09 76 PRO A C 1
ATOM 641 O O . PRO A 1 76 ? 0.827 7.197 18.983 1.00 45.09 76 PRO A O 1
ATOM 644 N N . SER A 1 77 ? 0.342 5.206 19.928 1.00 49.06 77 SER A N 1
ATOM 645 C CA . SER A 1 77 ? 1.100 4.302 19.067 1.00 49.06 77 SER A CA 1
ATOM 646 C C . SER A 1 77 ? 0.931 4.607 17.574 1.00 49.06 77 SER A C 1
ATOM 648 O O . SER A 1 77 ? -0.039 4.169 16.962 1.00 49.06 77 SER A O 1
ATOM 650 N N . MET A 1 78 ? 1.895 5.310 16.977 1.00 46.44 78 MET A N 1
ATOM 651 C CA . MET A 1 78 ? 1.971 5.507 15.528 1.00 46.44 78 MET A CA 1
ATOM 652 C C . MET A 1 78 ? 2.283 4.161 14.853 1.00 46.44 78 MET A C 1
ATOM 654 O O . MET A 1 78 ? 3.319 3.547 15.123 1.00 46.44 78 MET A O 1
ATOM 658 N N . GLY A 1 79 ? 1.383 3.681 13.994 1.00 51.62 79 GLY A N 1
ATOM 659 C CA . GLY A 1 79 ? 1.585 2.485 13.175 1.00 51.62 79 GLY A CA 1
ATOM 660 C C . GLY A 1 79 ? 2.005 2.872 11.759 1.00 51.62 79 GLY A C 1
ATOM 661 O O . GLY A 1 79 ? 1.349 3.698 11.128 1.00 51.62 79 GLY A O 1
ATOM 662 N N . VAL A 1 80 ? 3.083 2.273 11.246 1.00 52.16 80 VAL A N 1
ATOM 663 C CA . VAL A 1 80 ? 3.465 2.381 9.832 1.00 52.16 80 VAL A CA 1
ATOM 664 C C . VAL A 1 80 ? 2.951 1.129 9.125 1.00 52.16 80 VAL A C 1
ATOM 666 O O . VAL A 1 80 ? 3.384 0.012 9.422 1.00 52.16 80 VAL A O 1
ATOM 669 N N . ILE A 1 81 ? 2.014 1.292 8.192 1.00 57.53 81 ILE A N 1
ATOM 670 C CA . ILE A 1 81 ? 1.516 0.180 7.380 1.00 57.53 81 ILE A CA 1
ATOM 671 C C . ILE A 1 81 ? 2.477 -0.006 6.208 1.00 57.53 81 ILE A C 1
ATOM 673 O O . ILE A 1 81 ? 2.737 0.922 5.438 1.00 57.53 81 ILE A O 1
ATOM 677 N N . ILE A 1 82 ? 3.045 -1.207 6.088 1.00 54.06 82 ILE A N 1
ATOM 678 C CA . ILE A 1 82 ? 4.047 -1.503 5.066 1.00 54.06 82 ILE A CA 1
ATOM 679 C C . ILE A 1 82 ? 3.402 -2.182 3.867 1.00 54.06 82 ILE A C 1
ATOM 681 O O . ILE A 1 82 ? 3.075 -3.363 3.914 1.00 54.06 82 ILE A O 1
ATOM 685 N N . GLY A 1 83 ? 3.353 -1.426 2.772 1.00 48.47 83 GLY A N 1
ATOM 686 C CA . GLY A 1 83 ? 3.731 -1.905 1.451 1.00 48.47 83 GLY A CA 1
ATOM 687 C C . GLY A 1 83 ? 2.742 -2.850 0.790 1.00 48.47 83 GLY A C 1
ATOM 688 O O . GLY A 1 83 ? 2.862 -4.068 0.902 1.00 48.47 83 GLY A O 1
ATOM 689 N N . CYS A 1 84 ? 1.863 -2.296 -0.037 1.00 52.78 84 CYS A N 1
ATOM 690 C CA . CYS A 1 84 ? 1.433 -3.027 -1.221 1.00 52.78 84 CYS A CA 1
ATOM 691 C C . CYS A 1 84 ? 2.581 -3.008 -2.228 1.00 52.78 84 CYS A C 1
ATOM 693 O O . CYS A 1 84 ? 2.997 -1.932 -2.655 1.00 52.78 84 CYS A O 1
ATOM 695 N N . VAL A 1 85 ? 3.112 -4.192 -2.542 1.00 53.06 85 VAL A N 1
ATOM 696 C CA . VAL A 1 85 ? 4.100 -4.409 -3.602 1.00 53.06 85 VAL A CA 1
ATOM 697 C C . VAL A 1 85 ? 3.379 -5.037 -4.780 1.00 53.06 85 VAL A C 1
ATOM 699 O O . VAL A 1 85 ? 2.668 -6.027 -4.619 1.00 53.06 85 VAL A O 1
ATOM 702 N N . SER A 1 86 ? 3.539 -4.465 -5.967 1.00 54.50 86 SER A N 1
ATOM 703 C CA . SER A 1 86 ? 2.949 -5.006 -7.192 1.00 54.50 86 SER A CA 1
ATOM 704 C C . SER A 1 86 ? 4.018 -5.153 -8.254 1.00 54.50 86 SER A C 1
ATOM 706 O O . SER A 1 86 ? 4.683 -4.176 -8.586 1.00 54.50 86 SER A O 1
ATOM 708 N N . LEU A 1 87 ? 4.174 -6.381 -8.753 1.00 55.03 87 LEU A N 1
ATOM 709 C CA . LEU A 1 87 ? 5.008 -6.702 -9.906 1.00 55.03 87 LEU A CA 1
ATOM 710 C C . LEU A 1 87 ? 4.162 -6.526 -11.158 1.00 55.03 87 LEU A C 1
ATOM 712 O O . LEU A 1 87 ? 3.283 -7.334 -11.455 1.00 55.03 87 LEU A O 1
ATOM 716 N N . ILE A 1 88 ? 4.421 -5.446 -11.880 1.00 60.97 88 ILE A N 1
ATOM 717 C CA . ILE A 1 88 ? 3.698 -5.125 -13.103 1.00 60.97 88 ILE A CA 1
ATOM 718 C C . ILE A 1 88 ? 4.583 -5.475 -14.299 1.00 60.97 88 ILE A C 1
ATOM 720 O O . ILE A 1 88 ? 5.668 -4.911 -14.457 1.00 60.97 88 ILE A O 1
ATOM 724 N N . LYS A 1 89 ? 4.117 -6.397 -15.152 1.00 52.75 89 LYS A N 1
ATOM 725 C CA . LYS A 1 89 ? 4.744 -6.642 -16.454 1.00 52.75 89 LYS A CA 1
ATOM 726 C C . LYS A 1 89 ? 4.311 -5.569 -17.460 1.00 52.75 89 LYS A C 1
ATOM 728 O O . LYS A 1 89 ? 3.132 -5.200 -17.475 1.00 52.75 89 LYS A O 1
ATOM 733 N N . PRO A 1 90 ? 5.217 -5.093 -18.328 1.00 54.31 90 PRO A N 1
ATOM 734 C CA . PRO A 1 90 ? 4.818 -4.310 -19.485 1.00 54.31 90 PRO A CA 1
ATOM 735 C C . PRO A 1 90 ? 3.885 -5.163 -20.352 1.00 54.31 90 PRO A C 1
ATOM 737 O O . PRO A 1 90 ? 4.121 -6.355 -20.543 1.00 54.31 90 PRO A O 1
ATOM 740 N N . VAL A 1 91 ? 2.809 -4.556 -20.853 1.00 57.91 91 VAL A N 1
ATOM 741 C CA . VAL A 1 91 ? 1.940 -5.203 -21.843 1.00 57.91 91 VAL A CA 1
ATOM 742 C C . VAL A 1 91 ? 2.791 -5.464 -23.082 1.00 57.91 91 VAL A C 1
ATOM 744 O O . VAL A 1 91 ? 3.280 -4.517 -23.699 1.00 57.91 91 VAL A O 1
ATOM 747 N N . GLU A 1 92 ? 3.002 -6.735 -23.425 1.00 52.69 92 GLU A N 1
ATOM 748 C CA . GLU A 1 92 ? 3.549 -7.121 -24.726 1.00 52.69 92 GLU A CA 1
ATOM 749 C C . GLU A 1 92 ? 2.559 -6.647 -25.799 1.00 52.69 92 GLU A C 1
ATOM 751 O O . GLU A 1 92 ? 1.526 -7.270 -26.027 1.00 52.69 92 GLU A O 1
ATOM 756 N N . GLY A 1 93 ? 2.826 -5.478 -26.389 1.00 48.56 93 GLY A N 1
ATOM 757 C CA . GLY A 1 93 ? 1.935 -4.875 -27.382 1.00 48.56 93 GLY A CA 1
ATOM 758 C C . GLY A 1 93 ? 2.350 -3.508 -27.936 1.00 48.56 93 GLY A C 1
ATOM 759 O O . GLY A 1 93 ? 2.049 -3.240 -29.089 1.00 48.56 93 GLY A O 1
ATOM 760 N N . ASP A 1 94 ? 3.100 -2.678 -27.199 1.00 46.47 94 ASP A N 1
ATOM 761 C CA . ASP A 1 94 ? 3.476 -1.317 -27.651 1.00 46.47 94 ASP A CA 1
ATOM 762 C C . ASP A 1 94 ? 4.983 -1.143 -27.916 1.00 46.47 94 ASP A C 1
ATOM 764 O O . ASP A 1 94 ? 5.597 -0.130 -27.586 1.00 46.47 94 ASP A O 1
ATOM 768 N N . VAL A 1 95 ? 5.607 -2.138 -28.550 1.00 49.78 95 VAL A N 1
ATOM 769 C CA . VAL A 1 95 ? 6.860 -1.917 -29.288 1.00 49.78 95 VAL A CA 1
ATOM 770 C C . VAL A 1 95 ? 6.707 -2.509 -30.683 1.00 49.78 95 VAL A C 1
ATOM 772 O O . VAL A 1 95 ? 7.360 -3.481 -31.045 1.00 49.78 95 VAL A O 1
ATOM 775 N N . THR A 1 96 ? 5.845 -1.914 -31.505 1.00 36.69 96 THR A N 1
ATOM 776 C CA . THR A 1 96 ? 6.183 -1.821 -32.928 1.00 36.69 96 THR A CA 1
ATOM 777 C C . THR A 1 96 ? 7.284 -0.773 -33.044 1.00 36.69 96 THR A C 1
ATOM 779 O O . THR A 1 96 ? 6.994 0.413 -32.867 1.00 36.69 96 THR A O 1
ATOM 782 N N . PRO A 1 97 ? 8.547 -1.139 -33.336 1.00 40.06 97 PRO A N 1
ATOM 783 C CA . PRO A 1 97 ? 9.471 -0.154 -33.856 1.00 40.06 97 PRO A CA 1
ATOM 784 C C . PRO A 1 97 ? 8.894 0.253 -35.208 1.00 40.06 97 PRO A C 1
ATOM 786 O O . PRO A 1 97 ? 8.933 -0.516 -36.168 1.00 40.06 97 PRO A O 1
ATOM 789 N N . HIS A 1 98 ? 8.307 1.444 -35.294 1.00 37.78 98 HIS A N 1
ATOM 790 C CA . HIS A 1 98 ? 8.057 2.052 -36.589 1.00 37.78 98 HIS A CA 1
ATOM 791 C C . HIS A 1 98 ? 9.436 2.417 -37.150 1.00 37.78 98 HIS A C 1
ATOM 793 O O . HIS A 1 98 ? 9.905 3.545 -37.022 1.00 37.78 98 HIS A O 1
ATOM 799 N N . ILE A 1 99 ? 10.134 1.424 -37.711 1.00 45.38 99 ILE A N 1
ATOM 800 C CA . ILE A 1 99 ? 11.260 1.656 -38.601 1.00 45.38 99 ILE A CA 1
ATOM 801 C C . ILE A 1 99 ? 10.633 2.336 -39.809 1.00 45.38 99 ILE A C 1
ATOM 803 O O . ILE A 1 99 ? 10.136 1.690 -40.729 1.00 45.38 99 ILE A O 1
ATOM 807 N N . SER A 1 100 ? 10.600 3.665 -39.785 1.00 37.12 100 SER A N 1
ATOM 808 C CA . SER A 1 100 ? 10.482 4.440 -41.004 1.00 37.12 100 SER A CA 1
ATOM 809 C C . SER A 1 100 ? 11.720 4.119 -41.835 1.00 37.12 100 SER A C 1
ATOM 811 O O . SER A 1 100 ? 12.774 4.731 -41.670 1.00 37.12 100 SER A O 1
ATOM 813 N N . HIS A 1 101 ? 11.593 3.120 -42.706 1.00 39.28 101 HIS A N 1
ATOM 814 C CA . HIS A 1 101 ? 12.395 3.029 -43.912 1.00 39.28 101 HIS A CA 1
ATOM 815 C C . HIS A 1 101 ? 12.137 4.315 -44.705 1.00 39.28 101 HIS A C 1
ATOM 817 O O . HIS A 1 101 ? 11.197 4.401 -45.489 1.00 39.28 101 HIS A O 1
ATOM 823 N N . LEU A 1 102 ? 12.955 5.341 -44.478 1.00 38.72 102 LEU A N 1
ATOM 824 C CA . LEU A 1 102 ? 13.195 6.360 -45.488 1.00 38.72 102 LEU A CA 1
ATOM 825 C C . LEU A 1 102 ? 14.305 5.815 -46.379 1.00 38.72 102 LEU A C 1
ATOM 827 O O . LEU A 1 102 ? 15.491 5.948 -46.096 1.00 38.72 102 LEU A O 1
ATOM 831 N N . GLY A 1 103 ? 13.867 5.106 -47.413 1.00 40.06 103 GLY A N 1
ATOM 832 C CA . GLY A 1 103 ? 14.665 4.731 -48.563 1.00 40.06 103 GLY A CA 1
ATOM 833 C C . GLY A 1 103 ? 13.876 5.071 -49.815 1.00 40.06 103 GLY A C 1
ATOM 834 O O . GLY A 1 103 ? 13.088 4.248 -50.272 1.00 40.06 103 GLY A O 1
ATOM 835 N N . LEU A 1 104 ? 14.072 6.297 -50.298 1.00 36.94 104 LEU A N 1
ATOM 836 C CA . LEU A 1 104 ? 14.214 6.689 -51.702 1.00 36.94 104 LEU A CA 1
ATOM 837 C C . LEU A 1 104 ? 14.984 8.013 -51.727 1.00 36.94 104 LEU A C 1
ATOM 839 O O . LEU A 1 104 ? 14.590 8.923 -50.963 1.00 36.94 104 LEU A O 1
#

Mean predicted aligned error: 12.15 Å

pLDDT: mean 71.5, std 18.63, range [36.69, 94.69]

Secondary structure (DSSP, 8-state):
-EEEEETTEEE-TTEEEEEEE-TTS-EEEEEEEEES-GGGS-EEEEE--TT-SS-EEEE--GGGEEE-----SSSS--EEEEEEEEEEPP-TTS----------

Nearest PDB structures (foldseek):
  5cka-assembly1_A  TM=8.529E-01  e=8.412E-02  Homo sapiens
  4rms-assembly1_A  TM=8.239E-01  e=1.160E-01  Homo sapiens
  4rmt-assembly1_A  TM=8.236E-01  e=1.291E-01  Homo sapiens
  7nmt-assembly1_AAA  TM=8.052E-01  e=1.599E-01  Homo sapiens
  5cfh-assembly1_A  TM=7.230E-01  e=1.291E-01  Homo sapiens